Protein AF-A0A932D428-F1 (afdb_monomer_lite)

Structure (mmCIF, N/CA/C/O backbone):
data_AF-A0A932D428-F1
#
_entry.id   AF-A0A932D428-F1
#
loop_
_atom_site.group_PDB
_atom_site.id
_atom_site.type_symbol
_atom_site.label_atom_id
_atom_site.label_alt_id
_atom_site.label_comp_id
_atom_site.label_asym_id
_atom_site.label_entity_id
_atom_site.label_seq_id
_atom_site.pdbx_PDB_ins_code
_atom_site.Cartn_x
_atom_site.Cartn_y
_atom_site.Cartn_z
_atom_site.occupancy
_atom_site.B_iso_or_equiv
_atom_site.auth_seq_id
_atom_site.auth_comp_id
_atom_site.auth_asym_id
_atom_site.auth_atom_id
_atom_site.pdbx_PDB_model_num
ATOM 1 N N . MET A 1 1 ? -4.450 -11.194 2.307 1.00 57.16 1 MET A N 1
ATOM 2 C CA . MET A 1 1 ? -3.024 -10.858 2.137 1.00 57.16 1 MET A CA 1
ATOM 3 C C . MET A 1 1 ? -2.270 -11.522 3.277 1.00 57.16 1 MET A C 1
ATOM 5 O O . MET A 1 1 ? -2.696 -11.355 4.415 1.00 57.16 1 MET A O 1
ATOM 9 N N . ASP A 1 2 ? -1.260 -12.339 2.976 1.00 63.47 2 ASP A N 1
ATOM 10 C CA . ASP A 1 2 ? -0.444 -13.035 3.983 1.00 63.47 2 ASP A CA 1
ATOM 11 C C . ASP A 1 2 ? 0.318 -11.998 4.846 1.00 63.47 2 ASP A C 1
ATOM 13 O O . ASP A 1 2 ? 0.973 -11.118 4.275 1.00 63.47 2 ASP A O 1
ATOM 17 N N . PRO A 1 3 ? 0.250 -12.053 6.194 1.00 61.31 3 PRO A N 1
ATOM 18 C CA . PRO A 1 3 ? 0.980 -11.146 7.086 1.00 61.31 3 PRO A CA 1
ATOM 19 C C . PRO A 1 3 ? 2.492 -11.073 6.824 1.00 61.31 3 PRO A C 1
ATOM 21 O O . PRO A 1 3 ? 3.106 -10.040 7.095 1.00 61.31 3 PRO A O 1
ATOM 24 N N . ARG A 1 4 ? 3.092 -12.133 6.265 1.00 61.16 4 ARG A N 1
ATOM 25 C CA . ARG A 1 4 ? 4.522 -12.208 5.925 1.00 61.16 4 ARG A CA 1
ATOM 26 C C . ARG A 1 4 ? 4.930 -11.235 4.821 1.00 61.16 4 ARG A C 1
ATOM 28 O O . ARG A 1 4 ? 6.078 -10.806 4.783 1.00 61.16 4 ARG A O 1
ATOM 35 N N . LEU A 1 5 ? 3.995 -10.824 3.962 1.00 62.28 5 LEU A N 1
ATOM 36 C CA . LEU A 1 5 ? 4.278 -9.906 2.853 1.00 62.28 5 LEU A CA 1
ATOM 37 C C . LEU A 1 5 ? 4.672 -8.504 3.334 1.00 62.28 5 LEU A C 1
ATOM 39 O O . LEU A 1 5 ? 5.402 -7.807 2.639 1.00 62.28 5 LEU A O 1
ATOM 43 N N . ARG A 1 6 ? 4.250 -8.104 4.540 1.00 63.09 6 ARG A N 1
ATOM 44 C CA . ARG A 1 6 ? 4.528 -6.779 5.126 1.00 63.09 6 ARG A CA 1
ATOM 45 C C . ARG A 1 6 ? 6.007 -6.535 5.407 1.00 63.09 6 ARG A C 1
ATOM 47 O O . ARG A 1 6 ? 6.459 -5.400 5.294 1.00 63.09 6 ARG A O 1
ATOM 54 N N . TYR A 1 7 ? 6.722 -7.602 5.755 1.00 63.88 7 TYR A N 1
ATOM 55 C CA . TYR A 1 7 ? 8.138 -7.596 6.124 1.00 63.88 7 TYR A CA 1
ATOM 56 C C . TYR A 1 7 ? 9.014 -8.270 5.064 1.00 63.88 7 TYR A C 1
ATOM 58 O O . TYR A 1 7 ? 10.177 -8.569 5.323 1.00 63.88 7 TYR A O 1
ATOM 66 N N . SER A 1 8 ? 8.454 -8.534 3.880 1.00 69.75 8 SER A N 1
ATOM 67 C CA . SER A 1 8 ? 9.213 -9.124 2.786 1.00 69.75 8 SER A CA 1
ATOM 68 C C . SER A 1 8 ? 10.315 -8.168 2.335 1.00 69.75 8 SER A C 1
ATOM 70 O O . SER A 1 8 ? 10.113 -6.952 2.258 1.00 69.75 8 SER A O 1
ATOM 72 N N . THR A 1 9 ? 11.480 -8.727 2.022 1.00 70.94 9 THR A N 1
ATOM 73 C CA . THR A 1 9 ? 12.618 -7.995 1.461 1.00 70.94 9 THR A CA 1
ATOM 74 C C . THR A 1 9 ? 12.360 -7.557 0.020 1.00 70.94 9 THR A C 1
ATOM 76 O O . THR A 1 9 ? 12.912 -6.546 -0.404 1.00 70.94 9 THR A O 1
ATOM 79 N N . ASP A 1 10 ? 11.463 -8.236 -0.704 1.00 86.50 10 ASP A N 1
ATOM 80 C CA . ASP A 1 10 ? 11.137 -7.914 -2.096 1.00 86.50 10 ASP A CA 1
ATOM 81 C C . ASP A 1 10 ? 9.758 -7.251 -2.243 1.00 86.50 10 ASP A C 1
ATOM 83 O O . ASP A 1 10 ? 8.809 -7.766 -2.841 1.00 86.50 10 ASP A O 1
ATOM 87 N N . LYS A 1 11 ? 9.635 -6.061 -1.651 1.00 88.56 11 LYS A N 1
ATOM 88 C CA . LYS A 1 11 ? 8.417 -5.238 -1.728 1.00 88.56 11 LYS A CA 1
ATOM 89 C C . LYS A 1 11 ? 8.083 -4.831 -3.166 1.00 88.56 11 LYS A C 1
ATOM 91 O O . LYS A 1 11 ? 6.910 -4.669 -3.496 1.00 88.56 11 LYS A O 1
ATOM 96 N N . VAL A 1 12 ? 9.095 -4.695 -4.026 1.00 89.94 12 VAL A N 1
ATOM 97 C CA . VAL A 1 12 ? 8.923 -4.323 -5.437 1.00 89.94 12 VAL A CA 1
ATOM 98 C C . VAL A 1 12 ? 8.266 -5.459 -6.217 1.00 89.94 12 VAL A C 1
ATOM 100 O O . VAL A 1 12 ? 7.318 -5.200 -6.961 1.00 89.94 12 VAL A O 1
ATOM 103 N N . ALA A 1 13 ? 8.692 -6.712 -6.027 1.00 89.25 13 ALA A N 1
ATOM 104 C CA . ALA A 1 13 ? 8.025 -7.857 -6.643 1.00 89.25 13 ALA A CA 1
ATOM 105 C C . ALA A 1 13 ? 6.561 -7.979 -6.195 1.00 89.25 13 ALA A C 1
ATOM 107 O O . ALA A 1 13 ? 5.689 -8.244 -7.022 1.00 89.25 13 ALA A O 1
ATOM 108 N N . ILE A 1 14 ? 6.268 -7.707 -4.919 1.00 90.12 14 ILE A N 1
ATOM 109 C CA . ILE A 1 14 ? 4.895 -7.718 -4.390 1.00 90.12 14 ILE A CA 1
ATOM 110 C C . ILE A 1 14 ? 4.030 -6.656 -5.076 1.00 90.12 14 ILE A C 1
ATOM 112 O O . ILE A 1 14 ? 2.925 -6.965 -5.521 1.00 90.12 14 ILE A O 1
ATOM 116 N N . VAL A 1 15 ? 4.529 -5.422 -5.202 1.00 92.75 15 VAL A N 1
ATOM 117 C CA . VAL A 1 15 ? 3.811 -4.343 -5.901 1.00 92.75 15 VAL A CA 1
ATOM 118 C C . VAL A 1 15 ? 3.597 -4.695 -7.373 1.00 92.75 15 VAL A C 1
ATOM 120 O O . VAL A 1 15 ? 2.489 -4.534 -7.881 1.00 92.75 15 VAL A O 1
ATOM 123 N N . ARG A 1 16 ? 4.622 -5.218 -8.058 1.00 92.12 16 ARG A N 1
ATOM 124 C CA . ARG A 1 16 ? 4.513 -5.647 -9.462 1.00 92.12 16 ARG A CA 1
ATOM 125 C C . ARG A 1 16 ? 3.459 -6.735 -9.640 1.00 92.12 16 ARG A C 1
ATOM 127 O O . ARG A 1 16 ? 2.618 -6.611 -10.524 1.00 92.12 16 ARG A O 1
ATOM 134 N N . ALA A 1 17 ? 3.469 -7.758 -8.788 1.00 92.56 17 ALA A N 1
ATOM 135 C CA . ALA A 1 17 ? 2.482 -8.829 -8.826 1.00 92.56 17 ALA A CA 1
ATOM 136 C C . ALA A 1 17 ? 1.066 -8.300 -8.557 1.00 92.56 17 ALA A C 1
ATOM 138 O O . ALA A 1 17 ? 0.133 -8.656 -9.271 1.00 92.56 17 ALA A O 1
ATOM 139 N N . ALA A 1 18 ? 0.892 -7.412 -7.576 1.00 93.50 18 ALA A N 1
ATOM 140 C CA . ALA A 1 18 ? -0.408 -6.820 -7.280 1.00 93.50 18 ALA A CA 1
ATOM 141 C C . ALA A 1 18 ? -0.943 -5.976 -8.451 1.00 93.50 18 ALA A C 1
ATOM 143 O O . ALA A 1 18 ? -2.098 -6.138 -8.844 1.00 93.50 18 ALA A O 1
ATOM 144 N N . ARG A 1 19 ? -0.089 -5.152 -9.073 1.00 93.81 19 ARG A N 1
ATOM 145 C CA . ARG A 1 19 ? -0.439 -4.381 -10.277 1.00 93.81 19 ARG A CA 1
ATOM 146 C C . ARG A 1 19 ? -0.765 -5.281 -11.470 1.00 93.81 19 ARG A C 1
ATOM 148 O O . ARG A 1 19 ? -1.713 -4.997 -12.191 1.00 93.81 19 ARG A O 1
ATOM 155 N N . ALA A 1 20 ? -0.047 -6.392 -11.646 1.00 94.00 20 ALA A N 1
ATOM 156 C CA . ALA A 1 20 ? -0.357 -7.386 -12.677 1.00 94.00 20 ALA A CA 1
ATOM 157 C C . ALA A 1 20 ? -1.728 -8.061 -12.468 1.00 94.00 20 ALA A C 1
ATOM 159 O O . ALA A 1 20 ? -2.346 -8.495 -13.432 1.00 94.00 20 ALA A O 1
ATOM 160 N N . ASN A 1 21 ? -2.227 -8.100 -11.227 1.00 93.75 21 ASN A N 1
ATOM 161 C CA . ASN A 1 21 ? -3.583 -8.547 -10.890 1.00 93.75 21 ASN A CA 1
ATOM 162 C C . ASN A 1 21 ? -4.626 -7.408 -10.931 1.00 93.75 21 ASN A C 1
ATOM 164 O O . ASN A 1 21 ? -5.750 -7.591 -10.473 1.00 93.75 21 ASN A O 1
ATOM 168 N N . GLY A 1 22 ? -4.267 -6.228 -11.448 1.00 94.81 22 GLY A N 1
ATOM 169 C CA . GLY A 1 22 ? -5.175 -5.089 -11.595 1.00 94.81 22 GLY A CA 1
ATOM 170 C C . GLY A 1 22 ? -5.398 -4.265 -10.325 1.00 94.81 22 GLY A C 1
ATOM 171 O O . GLY A 1 22 ? -6.264 -3.396 -10.326 1.00 94.81 22 GLY A O 1
ATOM 172 N N . MET A 1 23 ? -4.636 -4.499 -9.250 1.00 95.62 23 MET A N 1
ATOM 173 C CA . MET A 1 23 ? -4.774 -3.708 -8.024 1.00 95.62 23 MET A CA 1
ATOM 174 C C . MET A 1 23 ? -4.180 -2.307 -8.194 1.00 95.62 23 MET A C 1
ATOM 176 O O . MET A 1 23 ? -3.032 -2.146 -8.615 1.00 95.62 23 MET A O 1
ATOM 180 N N . SER A 1 24 ? -4.936 -1.297 -7.776 1.00 94.62 24 SER A N 1
ATOM 181 C CA . SER A 1 24 ? -4.457 0.076 -7.626 1.00 94.62 24 SER A CA 1
ATOM 182 C C . SER A 1 24 ? -3.565 0.243 -6.391 1.00 94.62 24 SER A C 1
ATOM 184 O O . SER A 1 24 ? -3.653 -0.511 -5.419 1.00 94.62 24 SER A O 1
ATOM 186 N N . ASP A 1 25 ? -2.755 1.304 -6.362 1.00 94.12 25 ASP A N 1
ATOM 187 C CA . ASP A 1 25 ? -1.888 1.611 -5.214 1.00 94.12 25 ASP A CA 1
ATOM 188 C C . ASP A 1 25 ? -2.681 1.783 -3.904 1.00 94.12 25 ASP A C 1
ATOM 190 O O . ASP A 1 25 ? -2.212 1.417 -2.827 1.00 94.12 25 ASP A O 1
ATOM 194 N N . GLY A 1 26 ? -3.918 2.286 -3.992 1.00 93.31 26 GLY A N 1
ATOM 195 C CA . GLY A 1 26 ? -4.814 2.397 -2.840 1.00 93.31 26 GLY A CA 1
ATOM 196 C C . GLY A 1 26 ? -5.255 1.036 -2.299 1.00 93.31 26 GLY A C 1
ATOM 197 O O . GLY A 1 26 ? -5.231 0.819 -1.089 1.00 93.31 26 GLY A O 1
ATOM 198 N N . GLU A 1 27 ? -5.605 0.100 -3.181 1.00 94.12 27 GLU A N 1
ATOM 199 C CA . GLU A 1 27 ? -5.992 -1.264 -2.799 1.00 94.12 27 GLU A CA 1
ATOM 200 C C . GLU A 1 27 ? -4.811 -2.058 -2.238 1.00 94.12 27 GLU A C 1
ATOM 202 O O . GLU A 1 27 ? -4.973 -2.805 -1.271 1.00 94.12 2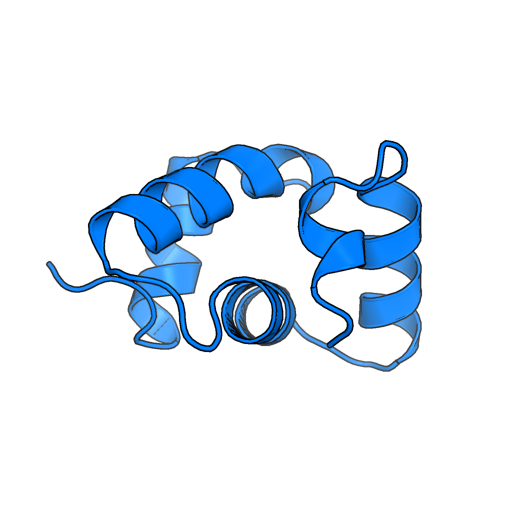7 GLU A O 1
ATOM 207 N N . ILE A 1 28 ? -3.610 -1.852 -2.787 1.00 94.44 28 ILE A N 1
ATOM 208 C CA . ILE A 1 28 ? -2.373 -2.441 -2.264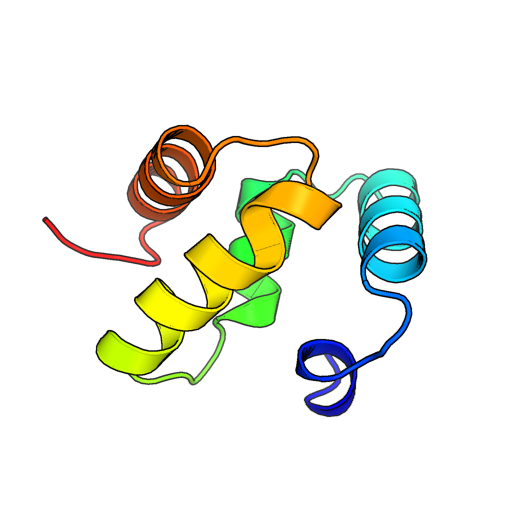 1.00 94.44 28 ILE A CA 1
ATOM 209 C C . ILE A 1 28 ? -2.131 -1.956 -0.832 1.00 94.44 28 ILE A C 1
ATOM 211 O O . ILE A 1 28 ? -1.970 -2.768 0.083 1.00 94.44 28 ILE A O 1
ATOM 215 N N . LEU A 1 29 ? -2.170 -0.639 -0.605 1.00 93.81 29 LEU A N 1
ATOM 216 C CA . LEU A 1 29 ? -2.015 -0.058 0.731 1.00 93.81 29 LEU A CA 1
ATOM 217 C C . LEU A 1 29 ? -3.099 -0.551 1.700 1.00 93.81 29 LEU A C 1
ATOM 219 O O . LEU A 1 29 ? -2.799 -0.839 2.863 1.00 93.81 29 LEU A O 1
ATOM 223 N N . LEU A 1 30 ? -4.345 -0.688 1.235 1.00 92.50 30 LEU A N 1
ATOM 224 C CA . LEU A 1 30 ? -5.470 -1.160 2.044 1.00 92.50 30 LEU A CA 1
ATOM 225 C C . LEU A 1 30 ? -5.250 -2.605 2.496 1.00 92.50 30 LEU A C 1
ATOM 227 O O . LEU A 1 30 ? -5.428 -2.926 3.675 1.00 92.50 30 LEU A O 1
ATOM 231 N N . ALA A 1 31 ? -4.814 -3.465 1.576 1.00 92.06 31 ALA A N 1
ATOM 232 C CA . ALA A 1 31 ? -4.517 -4.860 1.856 1.00 92.06 31 ALA A CA 1
ATOM 233 C C . ALA A 1 31 ? -3.360 -5.004 2.861 1.00 92.06 31 ALA A C 1
ATOM 235 O O . ALA A 1 31 ? -3.464 -5.792 3.807 1.00 92.06 31 ALA A O 1
ATOM 236 N N . LEU A 1 32 ? -2.307 -4.192 2.721 1.00 90.94 32 LEU A N 1
ATOM 237 C CA . LEU A 1 32 ? -1.167 -4.168 3.643 1.00 90.94 32 LEU A CA 1
ATOM 238 C C . LEU A 1 32 ? -1.577 -3.718 5.049 1.00 90.94 32 LEU A C 1
ATOM 240 O O . LEU A 1 32 ? -1.141 -4.306 6.039 1.00 90.94 32 LEU A O 1
ATOM 244 N N . CYS A 1 33 ? -2.461 -2.724 5.143 1.00 91.44 33 CYS A N 1
ATOM 245 C CA . CYS A 1 33 ? -2.901 -2.114 6.399 1.00 91.44 33 CYS A CA 1
ATOM 246 C C . CYS A 1 33 ? -4.057 -2.853 7.103 1.00 91.44 33 CYS A C 1
ATOM 248 O O . CYS A 1 33 ? -4.484 -2.441 8.187 1.00 91.44 33 CYS A O 1
ATOM 250 N N . ARG A 1 34 ? -4.596 -3.929 6.514 1.00 89.38 34 ARG A N 1
ATOM 251 C CA . ARG A 1 34 ? -5.764 -4.646 7.050 1.00 89.38 34 ARG A CA 1
ATOM 252 C C . ARG A 1 34 ? -5.498 -5.216 8.450 1.00 89.38 34 ARG A C 1
ATOM 254 O O . ARG A 1 34 ? -4.565 -5.983 8.643 1.00 89.38 34 ARG A O 1
ATOM 261 N N . GLY A 1 35 ? -6.340 -4.883 9.428 1.00 85.69 35 GLY A N 1
ATOM 262 C CA . GLY A 1 35 ? -6.202 -5.377 10.809 1.00 85.69 35 GLY A CA 1
ATOM 263 C C . GLY A 1 35 ? -5.134 -4.662 11.647 1.00 85.69 35 GLY A C 1
ATOM 26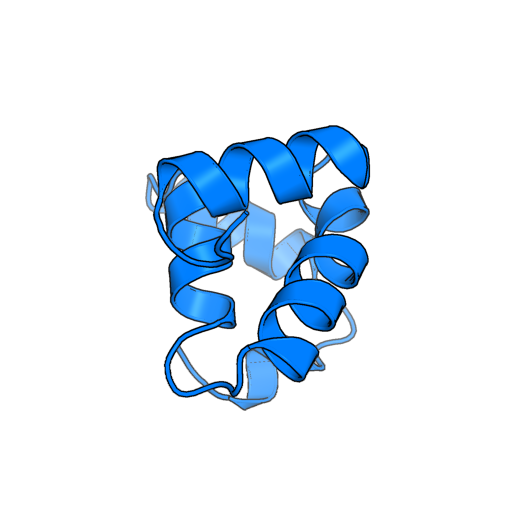4 O O . GLY A 1 35 ? -4.962 -4.990 12.815 1.00 85.69 35 GLY A O 1
ATOM 265 N N . GLU A 1 36 ? -4.454 -3.658 11.089 1.00 90.56 36 GLU A N 1
ATOM 266 C CA . GLU A 1 36 ? -3.443 -2.885 11.812 1.00 90.56 36 GLU A CA 1
ATOM 267 C C . GLU A 1 36 ? -4.047 -1.724 12.602 1.00 90.56 36 GLU A C 1
ATOM 269 O O . GLU A 1 36 ? -5.086 -1.165 12.225 1.00 90.56 36 GLU A O 1
ATOM 274 N N . ARG A 1 37 ? -3.357 -1.318 13.673 1.00 87.62 37 ARG A N 1
ATOM 275 C CA . ARG A 1 37 ? -3.663 -0.091 14.428 1.00 87.62 37 ARG A CA 1
ATOM 276 C C . ARG A 1 37 ? -3.259 1.143 13.628 1.00 87.62 37 ARG A C 1
ATOM 278 O O . ARG A 1 37 ? -2.324 1.091 12.835 1.00 87.62 37 ARG A O 1
ATOM 285 N N . GLU A 1 38 ? -3.914 2.276 13.866 1.00 85.50 38 GLU A N 1
ATOM 286 C CA . GLU A 1 38 ? -3.705 3.498 13.075 1.00 85.50 38 GLU A CA 1
ATOM 287 C C . GLU A 1 38 ? -2.241 3.975 13.038 1.00 85.50 38 GLU A C 1
ATOM 289 O O . GLU A 1 38 ? -1.726 4.294 11.964 1.00 85.50 38 GLU A O 1
ATOM 294 N N . ALA A 1 39 ? -1.543 3.955 14.178 1.00 85.12 39 ALA A N 1
ATOM 295 C CA . ALA A 1 39 ? -0.120 4.295 14.241 1.00 85.12 39 ALA A CA 1
ATOM 296 C C . ALA A 1 39 ? 0.731 3.384 13.333 1.00 85.12 39 ALA A C 1
ATOM 298 O O . ALA A 1 39 ? 1.598 3.864 12.599 1.00 85.12 39 ALA A O 1
ATOM 299 N N . THR A 1 40 ? 0.430 2.082 13.311 1.00 90.81 40 THR A N 1
ATOM 300 C CA . THR A 1 40 ? 1.107 1.107 12.449 1.00 90.81 40 THR A CA 1
ATOM 301 C C . THR A 1 40 ? 0.755 1.309 10.977 1.00 90.81 40 THR A C 1
ATOM 303 O O . THR A 1 40 ? 1.645 1.241 10.133 1.00 90.81 40 THR A O 1
ATOM 306 N N . ARG A 1 41 ? -0.502 1.645 10.648 1.00 91.56 41 ARG A N 1
ATOM 307 C CA . ARG A 1 41 ? -0.922 1.947 9.267 1.00 91.56 41 ARG A CA 1
ATOM 308 C C . ARG A 1 41 ? -0.141 3.116 8.682 1.00 91.56 41 ARG A C 1
ATOM 310 O O . ARG A 1 41 ? 0.373 3.002 7.576 1.00 91.56 41 ARG A O 1
ATOM 317 N N . ARG A 1 42 ? 0.016 4.216 9.431 1.00 92.31 42 ARG A N 1
ATOM 318 C CA . ARG A 1 42 ? 0.818 5.372 8.980 1.00 92.31 42 ARG A CA 1
ATOM 319 C C . ARG A 1 42 ? 2.271 4.980 8.702 1.00 92.31 42 ARG A C 1
ATOM 321 O O . ARG A 1 42 ? 2.842 5.448 7.720 1.00 92.31 42 ARG A O 1
ATOM 328 N N . ARG A 1 43 ? 2.858 4.115 9.540 1.00 92.88 43 ARG A N 1
ATOM 329 C CA . ARG A 1 43 ? 4.218 3.593 9.331 1.00 92.88 43 ARG A CA 1
ATOM 330 C C . ARG A 1 43 ? 4.302 2.744 8.062 1.00 92.88 43 ARG A C 1
ATOM 332 O O . ARG A 1 43 ? 5.149 3.027 7.224 1.00 92.88 43 ARG A O 1
ATOM 339 N N . ILE A 1 44 ? 3.395 1.778 7.897 1.00 92.56 44 ILE A N 1
ATOM 340 C CA . ILE A 1 44 ? 3.331 0.900 6.718 1.00 92.56 44 ILE A CA 1
ATOM 341 C C . ILE A 1 44 ? 3.178 1.728 5.439 1.00 92.56 44 ILE A C 1
ATOM 343 O O . ILE A 1 44 ? 3.931 1.526 4.497 1.00 92.56 44 ILE A O 1
ATOM 347 N N . VAL A 1 45 ? 2.263 2.701 5.407 1.00 93.94 45 VAL A N 1
ATOM 348 C CA . VAL A 1 45 ? 2.047 3.550 4.223 1.00 93.94 45 VAL A CA 1
ATOM 349 C C . VAL A 1 45 ? 3.327 4.279 3.804 1.00 93.94 45 VAL A C 1
ATOM 351 O O . VAL A 1 45 ? 3.662 4.290 2.624 1.00 93.94 45 VAL A O 1
ATOM 354 N N . ARG A 1 46 ? 4.071 4.853 4.759 1.00 93.38 46 ARG A N 1
ATOM 355 C CA . ARG A 1 46 ? 5.346 5.533 4.468 1.00 93.38 46 ARG A CA 1
ATOM 356 C C . ARG A 1 46 ? 6.424 4.561 3.997 1.00 93.38 46 ARG A C 1
ATOM 358 O O . ARG A 1 46 ? 7.147 4.858 3.056 1.00 93.38 46 ARG A O 1
ATOM 365 N N . GLU A 1 47 ? 6.514 3.402 4.638 1.00 93.25 47 GLU A N 1
ATOM 366 C CA . GLU A 1 47 ? 7.491 2.359 4.316 1.00 93.25 47 GLU A CA 1
ATOM 367 C C . GLU A 1 47 ? 7.269 1.751 2.920 1.00 93.25 47 GLU A C 1
ATOM 369 O O . GLU A 1 47 ? 8.220 1.334 2.259 1.00 93.25 47 GLU A O 1
ATOM 374 N N . TRP A 1 48 ? 6.017 1.721 2.463 1.00 94.12 48 TRP A N 1
ATO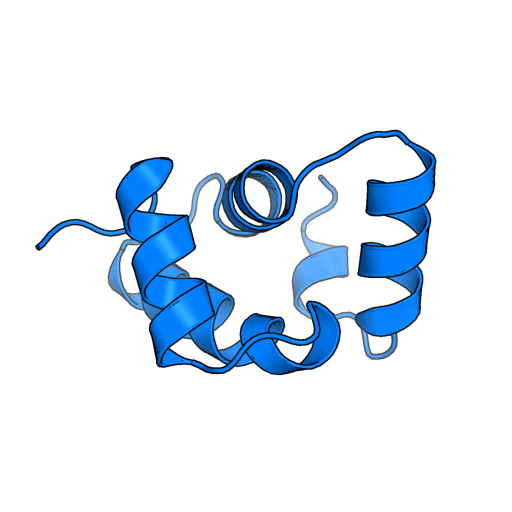M 375 C CA . TRP A 1 48 ? 5.619 1.182 1.164 1.00 94.12 48 TRP A CA 1
ATOM 376 C C . TRP A 1 48 ? 5.511 2.235 0.054 1.00 94.12 48 TRP A C 1
ATOM 378 O O . TRP A 1 48 ? 5.269 1.868 -1.092 1.00 94.12 48 TRP A O 1
ATOM 388 N N . ALA A 1 49 ? 5.767 3.514 0.349 1.00 95.06 49 ALA A N 1
ATOM 389 C CA . ALA A 1 49 ? 5.745 4.587 -0.644 1.00 95.06 49 ALA A CA 1
ATOM 390 C C . ALA A 1 49 ? 6.771 4.354 -1.768 1.00 95.06 49 ALA A C 1
ATOM 392 O O . ALA A 1 49 ? 6.403 4.295 -2.940 1.00 95.06 49 ALA A O 1
ATOM 393 N N . ALA A 1 50 ? 8.038 4.112 -1.414 1.00 93.88 50 ALA A N 1
ATOM 394 C CA . ALA A 1 50 ? 9.099 3.896 -2.399 1.00 93.88 50 ALA A CA 1
ATOM 395 C C . ALA A 1 50 ? 8.867 2.649 -3.286 1.00 93.88 50 ALA A C 1
ATOM 397 O O . ALA A 1 50 ? 8.977 2.778 -4.504 1.00 93.88 50 ALA A O 1
ATOM 398 N N . PRO A 1 51 ? 8.467 1.472 -2.753 1.00 93.94 51 PRO A N 1
ATOM 399 C CA . PRO A 1 51 ? 8.065 0.329 -3.581 1.00 93.94 51 PRO A CA 1
ATOM 400 C C . PRO A 1 51 ? 6.907 0.605 -4.552 1.00 93.94 51 PRO A C 1
ATOM 402 O O . PRO A 1 51 ? 6.854 -0.003 -5.618 1.00 93.94 51 PRO A O 1
ATOM 405 N N . LEU A 1 52 ? 5.986 1.508 -4.196 1.00 93.44 52 LEU A N 1
ATOM 406 C CA . LEU A 1 52 ? 4.885 1.943 -5.064 1.00 93.44 52 LEU A CA 1
ATOM 407 C C . LEU A 1 52 ? 5.325 2.987 -6.106 1.00 93.44 52 LEU A C 1
ATOM 409 O O . LEU A 1 52 ? 4.564 3.285 -7.024 1.00 93.44 52 LEU A O 1
ATOM 413 N N . GLY A 1 53 ? 6.547 3.516 -6.011 1.00 94.44 53 GLY A N 1
ATOM 414 C CA . GLY A 1 53 ? 7.006 4.628 -6.844 1.00 94.44 53 GLY A CA 1
ATOM 415 C C . GLY A 1 53 ? 6.370 5.963 -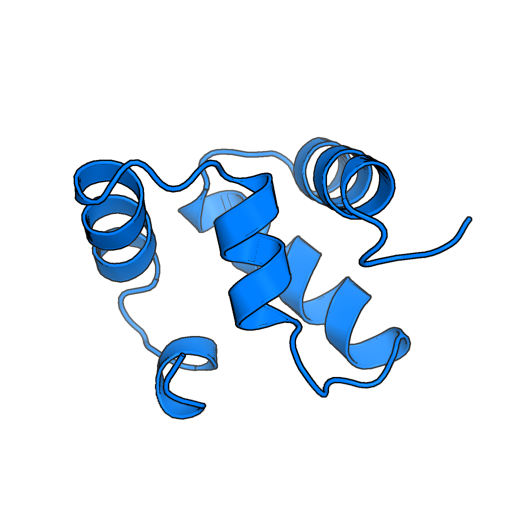6.455 1.00 94.44 53 GLY A C 1
ATOM 416 O O . GLY A 1 53 ? 6.217 6.830 -7.306 1.00 94.44 53 GLY A O 1
ATOM 417 N N . LEU A 1 54 ? 5.976 6.109 -5.188 1.00 94.56 54 LEU A N 1
ATOM 418 C CA . LEU A 1 54 ? 5.348 7.302 -4.630 1.00 94.56 54 LEU A CA 1
ATOM 419 C C . LEU A 1 54 ? 6.276 7.966 -3.610 1.00 94.56 54 LEU A C 1
ATOM 421 O O . LEU A 1 54 ? 7.042 7.308 -2.900 1.00 94.56 54 LEU A O 1
ATOM 425 N N . THR A 1 55 ? 6.142 9.276 -3.457 1.00 96.38 55 THR A N 1
ATOM 426 C CA . THR A 1 55 ? 6.637 9.986 -2.276 1.00 96.38 55 THR A CA 1
ATOM 427 C C . THR A 1 55 ? 5.820 9.606 -1.035 1.00 96.38 55 THR A C 1
ATOM 429 O O . THR A 1 55 ? 4.684 9.127 -1.114 1.00 96.38 55 THR A O 1
ATOM 432 N N . ALA A 1 56 ? 6.376 9.847 0.157 1.00 93.44 56 ALA A N 1
ATOM 433 C CA . ALA A 1 56 ? 5.654 9.608 1.408 1.00 93.44 56 ALA A CA 1
ATOM 434 C C . ALA A 1 56 ? 4.354 10.431 1.501 1.00 93.44 56 ALA A C 1
ATOM 436 O O . ALA A 1 56 ? 3.370 9.966 2.081 1.00 93.44 56 ALA A O 1
ATOM 437 N N . GLU A 1 57 ? 4.335 11.635 0.926 1.00 93.88 57 GLU A N 1
ATOM 438 C CA . GLU A 1 57 ? 3.155 12.500 0.891 1.00 93.88 57 GLU A CA 1
ATOM 439 C C . GLU A 1 57 ? 2.077 11.955 -0.044 1.00 93.88 57 GLU A C 1
ATOM 441 O O . GLU A 1 57 ? 0.915 11.868 0.358 1.00 93.88 57 GLU A O 1
ATOM 446 N N . GLU A 1 58 ? 2.453 11.509 -1.244 1.00 95.06 58 GLU A N 1
ATOM 447 C CA . GLU A 1 58 ? 1.534 10.884 -2.200 1.00 95.06 58 GLU A CA 1
ATOM 448 C C . GLU A 1 58 ? 0.945 9.585 -1.650 1.00 95.06 58 GLU A C 1
ATOM 450 O O . GLU A 1 58 ? -0.266 9.379 -1.722 1.00 95.06 58 GLU A O 1
ATOM 455 N N . ALA A 1 59 ? 1.766 8.741 -1.018 1.00 95.00 59 ALA A N 1
ATOM 456 C CA . ALA A 1 59 ? 1.296 7.515 -0.382 1.00 95.00 59 ALA A CA 1
ATOM 457 C C . ALA A 1 59 ? 0.300 7.811 0.754 1.00 95.00 59 ALA A C 1
ATOM 459 O O . ALA A 1 59 ? -0.733 7.149 0.868 1.00 95.00 59 ALA A O 1
ATOM 460 N N . LEU A 1 60 ? 0.557 8.838 1.575 1.00 93.25 60 LEU A N 1
ATOM 461 C CA . LEU A 1 60 ? -0.378 9.279 2.616 1.00 93.25 60 LEU A CA 1
ATOM 462 C C . LEU A 1 60 ? -1.659 9.882 2.028 1.00 93.25 60 LEU A C 1
ATOM 464 O O . LEU A 1 60 ? -2.744 9.625 2.550 1.00 93.25 60 LEU A O 1
ATOM 468 N N . ALA A 1 61 ? -1.564 10.658 0.949 1.00 93.25 61 ALA A 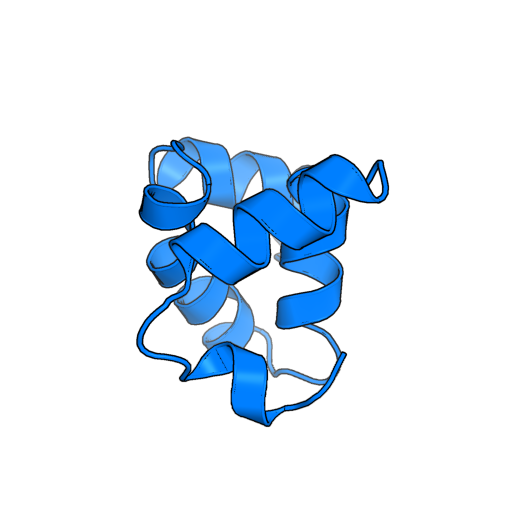N 1
ATOM 469 C CA . ALA A 1 61 ? -2.725 11.194 0.247 1.00 93.25 61 ALA A CA 1
ATOM 470 C C . ALA A 1 61 ? -3.588 10.064 -0.334 1.00 93.25 61 ALA A C 1
ATOM 472 O O . ALA A 1 61 ? -4.807 10.068 -0.156 1.00 93.25 61 ALA A O 1
ATOM 473 N N . GLN A 1 62 ? -2.961 9.058 -0.944 1.00 92.94 62 GLN A N 1
ATOM 474 C CA . GLN A 1 62 ? -3.639 7.871 -1.449 1.00 92.94 62 GLN A CA 1
ATOM 475 C C . GLN A 1 62 ? -4.298 7.088 -0.311 1.00 92.94 62 GLN A C 1
ATOM 477 O O . GLN A 1 62 ? -5.479 6.759 -0.394 1.00 92.94 62 GLN A O 1
ATOM 482 N N . ALA A 1 63 ? -3.585 6.879 0.797 1.00 92.94 63 ALA A N 1
ATOM 483 C CA . ALA A 1 63 ? -4.112 6.208 1.980 1.00 92.94 63 ALA A CA 1
ATOM 484 C C . ALA A 1 63 ? -5.327 6.928 2.593 1.00 92.94 63 ALA A C 1
ATOM 486 O O . ALA A 1 63 ? -6.237 6.266 3.091 1.00 92.94 63 ALA A O 1
ATOM 487 N N . ARG A 1 64 ? -5.382 8.266 2.536 1.00 92.56 64 ARG A N 1
ATOM 488 C CA . ARG A 1 64 ? -6.563 9.044 2.954 1.00 92.56 64 ARG A CA 1
ATOM 489 C C . ARG A 1 64 ? -7.754 8.812 2.027 1.00 92.56 64 ARG A C 1
ATOM 491 O O . ARG A 1 64 ? -8.855 8.604 2.527 1.00 92.56 64 ARG A O 1
ATOM 498 N N . LYS A 1 65 ? -7.539 8.803 0.704 1.00 92.44 65 LYS A N 1
ATOM 499 C CA . LYS A 1 65 ? -8.607 8.570 -0.292 1.00 92.44 65 LYS A CA 1
ATOM 500 C C . LYS A 1 65 ? -9.321 7.234 -0.076 1.00 92.44 65 LYS A C 1
ATOM 502 O O . LYS A 1 65 ? -10.529 7.163 -0.249 1.00 92.44 65 LYS A O 1
ATOM 507 N N . VAL A 1 66 ? -8.584 6.202 0.339 1.00 91.69 66 VAL A N 1
ATOM 508 C CA . VAL A 1 66 ? -9.128 4.856 0.604 1.00 91.69 66 VAL A CA 1
ATOM 509 C C . VAL A 1 66 ? -9.416 4.580 2.090 1.00 91.69 66 VAL A C 1
ATOM 511 O O . VAL A 1 66 ? -9.641 3.437 2.479 1.00 91.69 66 VAL A O 1
ATOM 514 N N . GLY A 1 67 ? -9.400 5.608 2.947 1.00 90.56 67 GLY A N 1
ATOM 515 C CA . GLY A 1 67 ? -9.825 5.502 4.350 1.00 90.56 67 GLY A CA 1
ATOM 516 C C . GLY A 1 67 ? -8.877 4.741 5.290 1.00 90.56 67 GLY A C 1
ATOM 517 O O . GLY A 1 67 ? -9.292 4.319 6.370 1.00 90.56 67 GLY A O 1
ATOM 518 N N . ILE A 1 68 ? -7.606 4.561 4.922 1.00 89.56 68 ILE A N 1
ATOM 519 C CA . ILE A 1 68 ? -6.609 3.845 5.739 1.00 89.56 68 ILE A CA 1
ATOM 520 C C . ILE A 1 68 ? -6.151 4.691 6.930 1.00 89.56 68 ILE A C 1
ATOM 522 O O . ILE A 1 68 ? -6.013 4.164 8.040 1.00 89.56 68 ILE A O 1
ATOM 526 N N . VAL A 1 69 ? -5.909 5.984 6.698 1.00 86.38 69 VAL A N 1
ATOM 527 C CA . VAL A 1 69 ? -5.481 6.964 7.708 1.00 86.38 69 VAL A CA 1
ATOM 528 C C . VAL A 1 69 ? -6.493 8.104 7.778 1.00 86.38 69 VAL A C 1
ATOM 530 O O . VAL A 1 69 ? -6.969 8.577 6.745 1.00 86.38 69 VAL A O 1
ATOM 533 N N . ARG A 1 70 ? -6.824 8.545 8.995 1.00 79.81 70 ARG A N 1
ATOM 534 C CA . ARG A 1 70 ? -7.679 9.718 9.217 1.00 79.81 70 ARG A CA 1
ATOM 535 C C . ARG A 1 70 ? -6.829 10.987 9.339 1.00 79.81 70 ARG A C 1
ATOM 537 O O . ARG A 1 70 ? -5.604 10.900 9.466 1.00 79.81 70 ARG A O 1
ATOM 544 N N . ARG A 1 71 ? -7.485 12.139 9.172 1.00 63.12 71 ARG A N 1
ATOM 545 C CA . ARG A 1 71 ? -6.857 13.467 9.210 1.00 63.12 71 ARG A CA 1
ATOM 546 C C . ARG A 1 71 ? -6.302 13.762 10.598 1.00 63.12 71 ARG A C 1
ATOM 548 O O . ARG A 1 71 ? -6.997 13.414 11.575 1.00 63.12 71 ARG A O 1
#

Radius of gyration: 10.89 Å; chains: 1; bounding box: 22×26×27 Å

Sequence (71 aa):
MDPRLRYSTDKVAIVRAARANGMSDGEILLALCRGEREATRRRIVREWAAPLGLTAEEALAQARKVGIVRR

Foldseek 3Di:
DDLVLLVDPPLLVVLVVCVVVVDDLLNVLCVNLPPHDQVVSLVSLCVSQVSNVHHSVVSVVSPVVNPSHDD

Secondary structure (DSSP, 8-state):
--GGGGG-S-HHHHHHHHHHTT--HHHHHHHHHTT--HHHHHHHHHHTHHHHT--HHHHHHHHHHTTSS--

pLDDT: mean 88.0, std 10.36, range [57.16, 96.38]